Protein AF-A0A958G5B4-F1 (afdb_monomer_lite)

Structure (mmCIF, N/CA/C/O backbone):
data_AF-A0A958G5B4-F1
#
_entry.id   AF-A0A958G5B4-F1
#
loop_
_atom_site.group_PDB
_atom_site.id
_atom_site.type_symbol
_atom_site.label_atom_id
_atom_site.label_alt_id
_atom_site.label_comp_id
_atom_site.label_asym_id
_atom_site.label_entity_id
_atom_site.label_seq_id
_atom_site.pdbx_PDB_ins_code
_atom_site.Cartn_x
_atom_site.Cartn_y
_atom_site.Cartn_z
_atom_site.occupancy
_atom_site.B_iso_or_equiv
_atom_site.auth_seq_id
_atom_site.auth_comp_id
_atom_site.auth_asym_id
_atom_site.auth_atom_id
_atom_site.pdbx_PDB_model_num
ATOM 1 N N . ALA A 1 1 ? 18.059 6.157 -24.404 1.00 63.41 1 ALA A N 1
ATOM 2 C CA . ALA A 1 1 ? 16.582 6.139 -24.500 1.00 63.41 1 ALA A CA 1
ATOM 3 C C . ALA A 1 1 ? 15.946 5.155 -23.509 1.00 63.41 1 ALA A C 1
ATOM 5 O O . ALA A 1 1 ? 15.193 5.599 -22.659 1.00 63.41 1 ALA A O 1
ATOM 6 N N . ILE A 1 2 ? 16.295 3.859 -23.537 1.00 72.81 2 ILE A N 1
ATOM 7 C CA . ILE A 1 2 ? 15.702 2.821 -22.658 1.00 72.81 2 ILE A CA 1
ATOM 8 C C . ILE A 1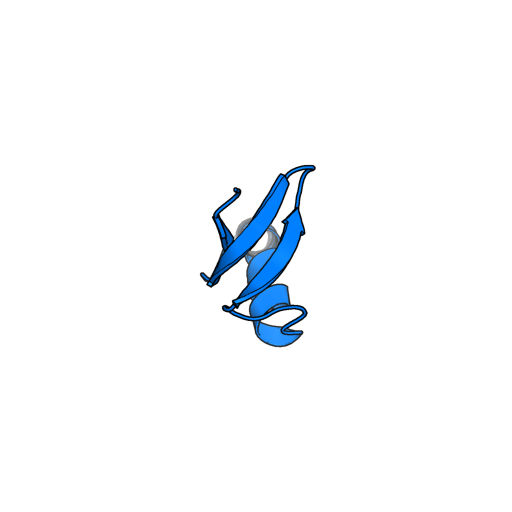 2 ? 15.897 3.113 -21.155 1.00 72.81 2 ILE A C 1
ATOM 10 O O . ILE A 1 2 ? 14.970 2.938 -20.371 1.00 72.81 2 ILE A O 1
ATOM 14 N N . GLY A 1 3 ? 17.065 3.635 -20.757 1.00 78.81 3 GLY A N 1
ATOM 15 C CA . GLY A 1 3 ? 17.338 4.001 -19.359 1.00 78.81 3 GLY A CA 1
ATOM 16 C C . GLY A 1 3 ? 16.401 5.074 -18.788 1.00 78.81 3 GLY A C 1
ATOM 17 O O . GLY A 1 3 ? 16.031 4.987 -17.625 1.00 78.81 3 GLY A O 1
ATOM 18 N N . PHE A 1 4 ? 15.950 6.031 -19.606 1.00 84.00 4 PHE A N 1
ATOM 19 C CA . PHE A 1 4 ? 15.002 7.063 -19.167 1.00 84.00 4 PHE A CA 1
ATOM 20 C C . PHE A 1 4 ? 13.594 6.491 -18.952 1.00 84.00 4 PHE A C 1
ATOM 22 O O . PHE A 1 4 ? 12.955 6.796 -17.953 1.00 84.00 4 PHE A O 1
ATOM 29 N N . ALA A 1 5 ? 13.144 5.584 -19.824 1.00 82.81 5 ALA A N 1
ATOM 30 C CA . ALA A 1 5 ? 11.853 4.914 -19.656 1.00 82.81 5 ALA A CA 1
ATOM 31 C C . ALA A 1 5 ? 11.827 4.008 -18.410 1.00 82.81 5 ALA A C 1
ATOM 33 O O . ALA A 1 5 ? 10.845 3.984 -17.668 1.00 82.81 5 ALA A O 1
ATOM 34 N N . ALA A 1 6 ? 12.925 3.293 -18.141 1.00 84.81 6 ALA A N 1
ATOM 35 C CA . ALA A 1 6 ? 13.054 2.469 -16.942 1.00 84.81 6 ALA A CA 1
ATOM 36 C C . ALA A 1 6 ? 13.070 3.311 -15.652 1.00 84.81 6 ALA A C 1
ATOM 38 O O . ALA A 1 6 ? 12.480 2.901 -14.654 1.00 84.81 6 ALA A O 1
ATOM 39 N N . GLN A 1 7 ? 13.692 4.496 -15.668 1.00 83.94 7 GLN A N 1
ATOM 40 C CA . GLN A 1 7 ? 13.695 5.414 -14.522 1.00 83.94 7 GLN A CA 1
ATOM 41 C C . GLN A 1 7 ? 12.280 5.833 -14.103 1.00 83.94 7 GLN A C 1
ATOM 43 O O . GLN A 1 7 ? 11.990 5.851 -12.906 1.00 83.94 7 GLN A O 1
ATOM 48 N N . ASP A 1 8 ? 11.392 6.120 -15.054 1.00 82.62 8 ASP A N 1
ATOM 49 C CA . ASP A 1 8 ? 10.011 6.508 -14.743 1.00 82.62 8 ASP A CA 1
ATOM 50 C C . ASP A 1 8 ? 9.178 5.339 -14.206 1.00 82.62 8 ASP A C 1
ATOM 52 O O . ASP A 1 8 ? 8.399 5.507 -13.266 1.00 82.62 8 ASP A O 1
ATOM 56 N N . ILE A 1 9 ? 9.374 4.127 -14.730 1.00 83.00 9 ILE A N 1
ATOM 57 C CA . ILE A 1 9 ? 8.713 2.922 -14.203 1.00 83.00 9 ILE A CA 1
ATOM 58 C C . ILE A 1 9 ? 9.162 2.651 -12.764 1.00 83.00 9 ILE A C 1
ATOM 60 O O . ILE A 1 9 ? 8.327 2.428 -11.886 1.00 83.00 9 ILE A O 1
ATOM 64 N N . LEU A 1 10 ? 10.471 2.718 -12.504 1.00 82.62 10 LEU A N 1
ATOM 65 C CA . LEU A 1 10 ? 11.030 2.475 -11.176 1.00 82.62 10 LEU A CA 1
ATOM 66 C C . LEU A 1 10 ? 10.509 3.490 -10.153 1.00 82.62 10 LEU A C 1
ATOM 68 O O . LEU A 1 10 ? 10.063 3.081 -9.081 1.00 82.62 10 LEU A O 1
ATOM 72 N N . LYS A 1 11 ? 10.466 4.788 -10.492 1.00 81.56 11 LYS A N 1
ATOM 73 C CA . LYS A 1 11 ? 9.905 5.845 -9.623 1.00 81.56 11 LYS A CA 1
ATOM 74 C C . LYS A 1 11 ? 8.480 5.543 -9.152 1.00 81.56 11 LYS A C 1
ATOM 76 O O . LYS A 1 11 ? 8.162 5.786 -7.994 1.00 81.56 11 LYS A O 1
ATOM 81 N N . ASN A 1 12 ? 7.644 4.971 -10.018 1.00 79.62 12 ASN A N 1
ATOM 82 C CA . ASN A 1 12 ? 6.255 4.640 -9.691 1.00 79.62 12 ASN A CA 1
ATOM 83 C C . ASN A 1 12 ? 6.099 3.388 -8.803 1.00 79.62 12 ASN A C 1
ATOM 85 O O . ASN A 1 12 ? 5.033 3.180 -8.223 1.00 79.62 12 ASN A O 1
ATOM 89 N N . ILE A 1 13 ? 7.130 2.545 -8.699 1.00 82.00 13 ILE A N 1
ATOM 90 C CA . ILE A 1 13 ? 7.117 1.307 -7.898 1.00 82.00 13 ILE A CA 1
ATOM 91 C C . ILE A 1 13 ? 7.833 1.504 -6.551 1.00 82.00 13 ILE A C 1
ATOM 93 O O . ILE A 1 13 ? 7.520 0.807 -5.586 1.00 82.00 13 ILE A O 1
ATOM 97 N N . PHE A 1 14 ? 8.733 2.490 -6.451 1.00 84.25 14 PHE A N 1
ATOM 98 C CA . PHE A 1 14 ? 9.522 2.768 -5.244 1.00 84.25 14 PHE A CA 1
ATOM 99 C C . PHE A 1 14 ? 8.687 2.900 -3.968 1.00 84.25 14 PHE A C 1
ATOM 101 O O . PHE A 1 14 ? 9.091 2.370 -2.939 1.00 84.25 14 PHE A O 1
ATOM 108 N N . GLY A 1 15 ? 7.519 3.545 -4.032 1.00 78.19 15 GLY A N 1
ATOM 109 C CA . GLY A 1 15 ? 6.660 3.716 -2.858 1.00 78.19 15 GLY A CA 1
ATOM 110 C C . GLY A 1 15 ? 6.223 2.383 -2.249 1.00 78.19 15 GLY A C 1
ATOM 111 O O . GLY A 1 15 ? 6.374 2.171 -1.052 1.00 78.19 15 GLY A O 1
ATOM 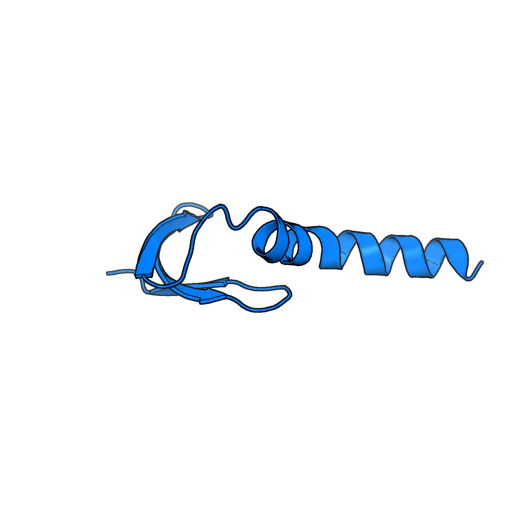112 N N . GLY A 1 16 ? 5.748 1.446 -3.070 1.00 74.38 16 GLY A N 1
ATOM 113 C CA . GLY A 1 16 ? 5.331 0.138 -2.567 1.00 74.38 16 GLY A CA 1
ATOM 114 C C . GLY A 1 16 ? 6.500 -0.800 -2.255 1.00 74.38 16 GLY A C 1
ATOM 115 O O . GLY A 1 16 ? 6.400 -1.603 -1.332 1.00 74.38 16 GLY A O 1
ATOM 116 N N . LEU A 1 17 ? 7.644 -0.643 -2.930 1.00 82.56 17 LEU A N 1
ATOM 117 C CA . LEU A 1 17 ? 8.875 -1.341 -2.551 1.00 82.56 17 LEU A CA 1
ATOM 118 C C . LEU A 1 17 ? 9.393 -0.887 -1.174 1.00 82.56 17 LEU A C 1
ATOM 120 O O . LEU A 1 17 ? 9.768 -1.736 -0.372 1.00 82.56 17 LEU A O 1
ATOM 124 N N . MET A 1 18 ? 9.374 0.415 -0.869 1.00 81.94 18 MET A N 1
ATOM 125 C CA . MET A 1 18 ? 9.755 0.929 0.454 1.00 81.94 18 MET A CA 1
ATOM 126 C C . MET A 1 18 ? 8.841 0.404 1.559 1.00 81.94 18 MET A C 1
ATOM 128 O O . MET A 1 18 ? 9.334 -0.014 2.599 1.00 81.94 18 MET A O 1
ATOM 132 N N . LEU A 1 19 ? 7.530 0.323 1.317 1.00 81.19 19 LEU A N 1
ATOM 133 C CA . LEU A 1 19 ? 6.602 -0.283 2.278 1.00 81.19 19 LEU A CA 1
ATOM 134 C C . LEU A 1 19 ? 6.938 -1.751 2.581 1.00 81.19 19 LEU A C 1
ATOM 136 O O . LEU A 1 19 ? 6.758 -2.205 3.708 1.00 81.19 19 LEU A O 1
ATOM 140 N N . LEU A 1 20 ? 7.438 -2.496 1.593 1.00 76.69 20 LEU A N 1
ATOM 141 C CA . LEU A 1 20 ? 7.848 -3.890 1.771 1.00 76.69 20 LEU A CA 1
ATOM 142 C C . LEU A 1 20 ? 9.210 -4.033 2.465 1.00 76.69 20 LEU A C 1
ATOM 144 O O . LEU A 1 20 ? 9.393 -4.980 3.233 1.00 76.69 20 LEU A O 1
ATOM 148 N N . LEU A 1 21 ? 10.151 -3.129 2.180 1.00 80.12 21 LEU A N 1
ATOM 149 C CA . LEU A 1 21 ? 11.510 -3.146 2.729 1.00 80.12 21 LEU A CA 1
ATOM 150 C C . LEU A 1 21 ? 11.560 -2.607 4.161 1.00 80.12 21 LEU A C 1
ATOM 152 O O . LEU A 1 21 ? 12.036 -3.308 5.050 1.00 80.12 21 LEU A O 1
ATOM 156 N N . ASP A 1 22 ? 11.033 -1.404 4.385 1.00 79.50 22 ASP A N 1
ATOM 157 C CA . ASP A 1 22 ? 11.074 -0.737 5.691 1.00 79.50 22 ASP A CA 1
ATOM 158 C C . ASP A 1 22 ? 9.993 -1.272 6.642 1.00 79.50 22 ASP A C 1
ATOM 160 O O . ASP A 1 22 ? 10.073 -1.044 7.847 1.00 79.50 22 ASP A O 1
ATOM 164 N N . ARG A 1 23 ? 8.983 -1.983 6.108 1.00 74.56 23 ARG A N 1
ATOM 165 C CA . ARG A 1 23 ? 7.794 -2.481 6.829 1.00 74.56 23 ARG A CA 1
ATOM 166 C C . ARG A 1 23 ? 7.295 -1.507 7.911 1.00 74.56 23 ARG A C 1
ATOM 168 O O . ARG A 1 23 ? 7.154 -1.911 9.066 1.00 74.56 23 ARG A O 1
ATOM 175 N N . PRO A 1 24 ? 7.010 -0.238 7.568 1.00 78.75 24 PRO A N 1
ATOM 176 C CA . PRO A 1 24 ? 6.614 0.767 8.555 1.00 78.75 24 PRO A CA 1
ATOM 177 C C . PRO A 1 24 ? 5.282 0.435 9.247 1.00 78.75 24 PRO A C 1
ATOM 179 O O . PRO A 1 24 ? 4.996 0.976 10.309 1.00 78.75 24 PRO A O 1
ATOM 182 N N . PHE A 1 25 ? 4.476 -0.441 8.641 1.00 83.94 25 PHE A N 1
ATOM 183 C CA . PHE A 1 25 ? 3.250 -1.003 9.194 1.00 83.94 25 PHE A CA 1
ATOM 184 C C . PHE A 1 25 ? 2.969 -2.370 8.554 1.00 83.94 25 PHE A C 1
ATOM 186 O O . PHE A 1 25 ? 3.482 -2.696 7.475 1.00 83.94 25 PHE A O 1
ATOM 193 N N . GLN A 1 26 ? 2.158 -3.181 9.222 1.00 87.12 26 GLN A N 1
ATOM 194 C CA . GLN A 1 26 ? 1.783 -4.536 8.831 1.00 87.12 26 GLN A CA 1
ATOM 195 C C . GLN A 1 26 ? 0.259 -4.681 8.733 1.00 87.12 26 GLN A C 1
ATOM 197 O O . GLN A 1 26 ? -0.507 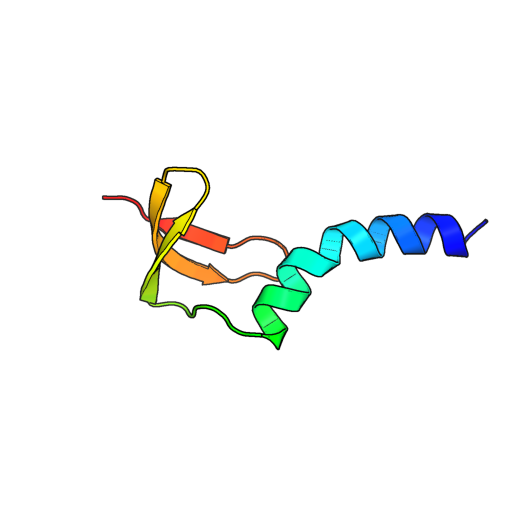-3.782 9.074 1.00 87.12 26 GLN A O 1
ATOM 202 N N . VAL A 1 27 ? -0.196 -5.824 8.215 1.00 90.88 27 VAL A N 1
ATOM 203 C CA . VAL A 1 27 ? -1.627 -6.163 8.215 1.00 90.88 27 VAL A CA 1
ATOM 204 C C . VAL A 1 27 ? -2.112 -6.258 9.665 1.00 90.88 27 VAL A C 1
ATOM 206 O O . VAL A 1 27 ? -1.477 -6.931 10.473 1.00 90.88 27 VAL A O 1
ATOM 209 N N . GLY A 1 28 ? -3.226 -5.592 9.974 1.00 90.56 28 GLY A N 1
ATOM 210 C CA . GLY A 1 28 ? -3.780 -5.446 11.324 1.00 90.56 28 GLY A CA 1
ATOM 211 C C . GLY A 1 28 ? -3.439 -4.118 12.010 1.00 90.56 28 GLY A C 1
ATOM 212 O O . GLY A 1 28 ? -4.064 -3.773 13.012 1.00 90.56 28 GLY A O 1
ATOM 213 N N . ASP A 1 29 ? -2.501 -3.333 11.469 1.00 92.50 29 ASP A N 1
ATOM 214 C CA . ASP A 1 29 ? -2.198 -2.013 12.022 1.00 92.50 29 ASP A CA 1
ATOM 215 C C . ASP A 1 29 ? -3.300 -1.007 11.677 1.00 92.50 29 ASP A C 1
ATOM 217 O O . ASP A 1 29 ? -3.829 -0.984 10.562 1.00 92.50 29 ASP A O 1
ATOM 221 N N . LYS A 1 30 ? -3.620 -0.124 12.628 1.00 92.25 30 LYS A N 1
ATOM 222 C CA . LYS A 1 30 ? -4.485 1.033 12.378 1.00 92.25 30 LYS A CA 1
ATOM 223 C C . LYS A 1 30 ? -3.639 2.226 11.972 1.00 92.25 30 LYS A C 1
ATOM 225 O O . LYS A 1 30 ? -2.812 2.691 12.754 1.00 92.25 30 LYS A O 1
ATOM 230 N N . ILE A 1 31 ? -3.876 2.732 10.770 1.00 92.00 31 ILE A N 1
ATOM 231 C CA . ILE A 1 31 ? -3.112 3.832 10.186 1.00 92.00 31 ILE A CA 1
ATOM 232 C C . ILE A 1 31 ? -4.043 4.949 9.718 1.00 92.00 31 ILE A C 1
ATOM 234 O O . ILE A 1 31 ? -5.214 4.722 9.411 1.00 92.00 31 ILE A O 1
ATOM 238 N N . GLU A 1 32 ? -3.497 6.157 9.628 1.00 90.69 32 GLU A N 1
ATOM 239 C CA . GLU A 1 32 ? -4.134 7.280 8.949 1.00 90.69 32 GLU A CA 1
ATOM 240 C C . GLU A 1 32 ? -3.400 7.548 7.633 1.00 90.69 32 GLU A C 1
ATOM 242 O O . GLU A 1 32 ? -2.186 7.752 7.618 1.00 90.69 32 GLU A O 1
ATOM 247 N N . ALA A 1 33 ? -4.126 7.527 6.517 1.00 87.75 33 ALA A N 1
ATOM 248 C CA . ALA A 1 33 ? -3.571 7.771 5.192 1.00 87.75 33 ALA A CA 1
ATOM 249 C C . ALA A 1 33 ? -4.499 8.687 4.390 1.00 87.75 33 ALA A C 1
ATOM 251 O O . ALA A 1 33 ? -5.673 8.381 4.190 1.00 87.75 33 ALA A O 1
ATOM 252 N N . GLY A 1 34 ? -3.976 9.826 3.926 1.00 85.12 34 GLY A N 1
ATOM 253 C CA . GLY A 1 34 ? -4.742 10.773 3.107 1.00 85.12 34 GLY A CA 1
ATOM 254 C C . GLY A 1 34 ? -5.992 11.337 3.796 1.00 85.12 34 GLY A C 1
ATOM 255 O O . GLY A 1 34 ? -6.969 11.620 3.114 1.00 85.12 34 GLY A O 1
ATOM 256 N N . GLY A 1 35 ? -5.980 11.461 5.129 1.00 91.81 35 GLY A N 1
ATOM 257 C CA . GLY A 1 35 ? -7.127 11.917 5.926 1.00 91.81 35 GLY A CA 1
ATOM 258 C C . GLY A 1 35 ? -8.169 10.834 6.231 1.00 91.81 35 GLY A C 1
ATOM 259 O O . GLY A 1 35 ? -9.221 11.138 6.787 1.00 91.81 35 GLY A O 1
ATOM 260 N N . HIS A 1 36 ? -7.897 9.574 5.879 1.00 91.06 36 HIS A N 1
ATOM 261 C CA . HIS A 1 36 ? -8.737 8.430 6.223 1.00 91.06 36 HIS A CA 1
ATOM 262 C C . HIS A 1 36 ? -8.049 7.555 7.272 1.00 91.06 36 HIS A C 1
ATOM 264 O O . HIS A 1 36 ? -6.917 7.117 7.067 1.00 91.06 36 HIS A O 1
ATOM 270 N N . TYR A 1 37 ? -8.747 7.270 8.374 1.00 93.75 37 TYR A N 1
ATOM 271 C CA . TYR A 1 37 ? -8.279 6.377 9.434 1.00 93.75 37 TYR A CA 1
ATOM 272 C C . TYR A 1 37 ? -8.926 4.997 9.310 1.00 93.75 37 TYR A C 1
ATOM 274 O O . TYR A 1 37 ? -10.153 4.889 9.249 1.00 93.75 37 TYR A O 1
ATOM 282 N N . GLY A 1 38 ? -8.116 3.941 9.284 1.00 94.75 38 GLY A N 1
ATOM 283 C CA . GLY A 1 38 ? -8.613 2.578 9.122 1.00 94.75 38 GLY A CA 1
ATOM 284 C C . GLY A 1 38 ? -7.580 1.502 9.433 1.00 94.75 38 GLY A C 1
ATOM 285 O O . GLY A 1 38 ? -6.411 1.786 9.687 1.00 94.75 38 GLY A O 1
ATOM 286 N N . GLU A 1 39 ? -8.026 0.250 9.411 1.00 95.12 39 GLU A N 1
ATOM 287 C CA . GLU A 1 39 ? -7.178 -0.923 9.635 1.00 95.12 39 GLU A CA 1
ATOM 288 C C . GLU A 1 39 ? -6.634 -1.467 8.311 1.00 95.12 39 GLU A C 1
ATOM 290 O O . GLU A 1 39 ? -7.378 -1.618 7.335 1.00 95.12 39 GLU A O 1
ATOM 295 N N . VAL A 1 40 ? -5.335 -1.761 8.267 1.00 94.25 40 VAL A N 1
ATOM 296 C CA . VAL A 1 40 ? -4.676 -2.353 7.100 1.00 94.25 40 VAL A CA 1
ATOM 297 C C . VAL A 1 40 ? -5.110 -3.804 6.953 1.00 94.25 40 VAL A C 1
ATOM 299 O O . VAL A 1 40 ? -4.737 -4.658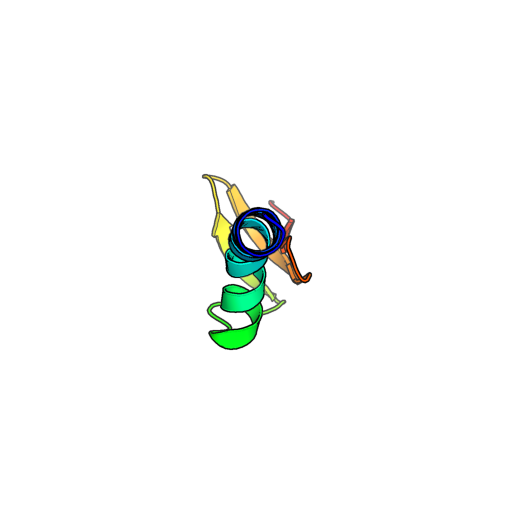 7.751 1.00 94.25 40 VAL A O 1
ATOM 302 N N . VAL A 1 41 ? -5.827 -4.109 5.875 1.00 94.56 41 VAL A N 1
ATOM 303 C CA . VAL A 1 41 ? -6.279 -5.481 5.584 1.00 94.56 41 VAL A CA 1
ATOM 304 C C . VAL A 1 41 ? -5.411 -6.184 4.545 1.00 94.56 41 VAL A C 1
ATOM 306 O O . VAL A 1 41 ? -5.384 -7.411 4.483 1.00 94.56 41 VAL A O 1
ATOM 309 N N . GLN A 1 42 ? -4.700 -5.427 3.704 1.00 91.00 42 GLN A N 1
ATOM 310 C CA . GLN A 1 42 ? -3.858 -5.996 2.653 1.00 91.00 42 GLN A CA 1
ATOM 311 C C . GLN A 1 42 ? -2.771 -5.015 2.201 1.00 91.00 42 GLN A C 1
ATOM 313 O O . GLN A 1 42 ? -3.055 -3.853 1.908 1.00 91.00 42 GLN A O 1
ATOM 318 N N . ILE A 1 43 ? -1.545 -5.519 2.051 1.00 88.56 43 ILE A N 1
ATOM 319 C CA . ILE A 1 43 ? -0.405 -4.793 1.476 1.00 88.56 43 ILE A CA 1
ATOM 320 C C . ILE A 1 43 ? -0.015 -5.482 0.164 1.00 88.56 43 ILE A C 1
ATOM 322 O O . ILE A 1 43 ? 0.326 -6.663 0.152 1.00 88.56 43 ILE A O 1
ATOM 326 N N . GLY A 1 44 ? -0.102 -4.759 -0.951 1.00 84.62 44 GLY A N 1
ATOM 327 C CA . GLY A 1 44 ? 0.371 -5.200 -2.265 1.00 84.62 44 GLY A CA 1
ATOM 328 C C . GLY A 1 44 ? 1.607 -4.419 -2.715 1.00 84.62 44 GLY A C 1
ATOM 329 O O . GLY A 1 44 ? 1.990 -3.433 -2.097 1.00 84.62 44 GLY A O 1
ATOM 330 N N . LEU A 1 45 ? 2.201 -4.810 -3.848 1.00 81.69 45 LEU A N 1
ATOM 331 C CA . LEU A 1 45 ? 3.450 -4.216 -4.358 1.00 81.69 45 LEU A CA 1
ATOM 332 C C . LEU A 1 45 ? 3.368 -2.708 -4.651 1.00 81.69 45 LEU A C 1
ATOM 334 O O . LEU A 1 45 ? 4.393 -2.043 -4.696 1.00 81.69 45 LEU A O 1
ATOM 338 N N . ARG A 1 46 ? 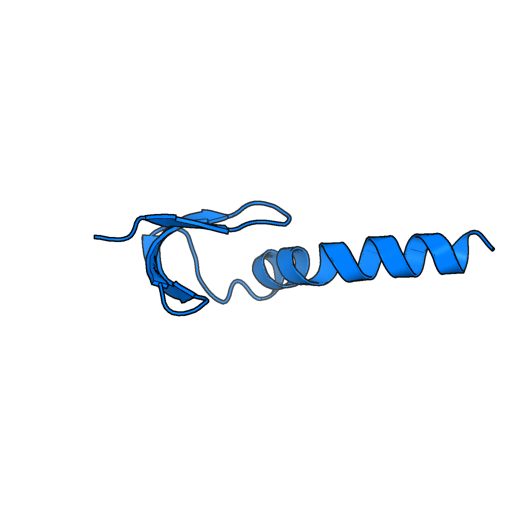2.170 -2.167 -4.893 1.00 81.44 46 ARG A N 1
ATOM 339 C CA . ARG A 1 46 ? 1.964 -0.743 -5.220 1.00 81.44 46 ARG A CA 1
ATOM 340 C C . ARG A 1 46 ? 0.843 -0.082 -4.418 1.00 81.44 46 ARG A C 1
ATOM 342 O O . ARG A 1 46 ? 0.694 1.131 -4.464 1.00 81.44 46 ARG A O 1
ATOM 349 N N . THR A 1 47 ? 0.013 -0.861 -3.734 1.00 85.38 47 THR A N 1
ATOM 350 C CA . THR A 1 47 ? -1.224 -0.371 -3.113 1.00 85.38 47 THR A CA 1
ATOM 351 C C . THR A 1 47 ? -1.421 -1.008 -1.750 1.00 85.38 47 THR A C 1
ATOM 353 O O . THR A 1 47 ? -1.182 -2.206 -1.598 1.00 85.38 47 THR A O 1
ATOM 356 N N . VAL A 1 48 ? -1.944 -0.236 -0.803 1.00 88.94 48 VAL A N 1
ATOM 357 C CA . VAL A 1 48 ? -2.379 -0.710 0.515 1.00 88.94 48 VAL A CA 1
ATOM 358 C C . VAL A 1 48 ? -3.887 -0.533 0.607 1.00 88.94 48 VAL A C 1
ATOM 360 O O . VAL A 1 48 ? -4.415 0.501 0.198 1.00 88.94 48 VAL A O 1
ATOM 363 N N . ARG A 1 49 ? -4.586 -1.549 1.110 1.00 92.12 49 ARG A N 1
ATOM 364 C CA . ARG A 1 49 ? -6.026 -1.489 1.362 1.00 92.12 49 ARG A CA 1
ATOM 365 C C . ARG A 1 49 ? -6.259 -1.290 2.852 1.00 92.12 49 ARG A C 1
ATOM 367 O O . ARG A 1 49 ? -5.788 -2.097 3.654 1.00 92.12 49 ARG A O 1
ATOM 374 N N . ILE A 1 50 ? -7.025 -0.256 3.180 1.00 94.81 50 ILE A N 1
ATOM 375 C CA . ILE A 1 50 ? -7.511 0.016 4.532 1.00 94.81 50 ILE A CA 1
ATOM 376 C C . ILE A 1 50 ? -9.033 -0.116 4.587 1.00 94.81 50 ILE A C 1
ATOM 378 O O . ILE A 1 50 ? -9.712 0.153 3.592 1.00 94.81 50 ILE A O 1
ATOM 382 N N . VAL A 1 51 ? -9.557 -0.538 5.735 1.00 94.88 51 VAL A N 1
ATOM 383 C CA . VAL A 1 51 ? -10.992 -0.528 6.046 1.00 94.88 51 VAL A CA 1
ATOM 384 C C . VAL A 1 51 ? -11.236 0.538 7.107 1.00 94.88 51 VAL A C 1
ATOM 386 O O . VAL A 1 51 ? -10.68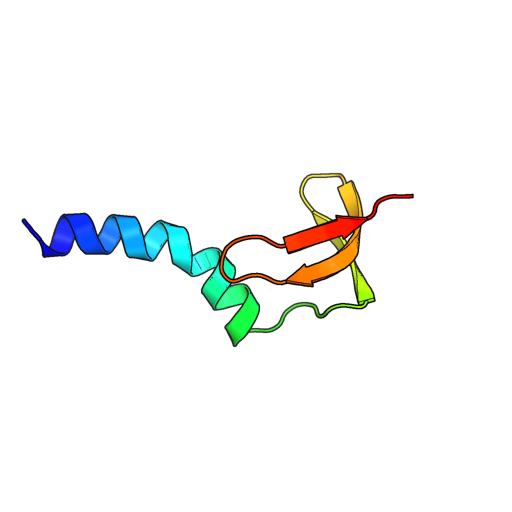0 0.469 8.201 1.00 94.88 51 VAL A O 1
ATOM 389 N N . THR A 1 52 ? -12.028 1.547 6.754 1.00 91.00 52 THR A N 1
ATOM 390 C CA . THR A 1 52 ? -12.459 2.618 7.659 1.00 91.00 52 THR A CA 1
ATOM 391 C C . THR A 1 52 ? -13.705 2.177 8.445 1.00 91.00 52 THR A C 1
ATOM 393 O O . THR A 1 52 ? -14.465 1.363 7.912 1.00 91.00 52 THR A O 1
ATOM 396 N N . PRO A 1 53 ? -13.928 2.685 9.673 1.00 81.38 53 PRO A N 1
ATOM 397 C CA . PRO A 1 53 ? -15.181 2.495 10.413 1.00 81.38 53 PRO A CA 1
ATOM 398 C C . PRO A 1 53 ? -16.419 3.010 9.669 1.00 81.38 53 PRO A C 1
ATOM 400 O O . PRO A 1 53 ? -16.269 3.951 8.852 1.00 81.38 53 PRO A O 1
#

Radius of gyration: 13.77 Å; chains: 1; bounding box: 32×18×37 Å

pLDDT: mean 85.25, std 6.68, range [63.41, 95.12]

Sequence (53 aa):
AIGFAAQDILKNIFGGLMLLLDRPFQVGDKIEAGGHYGEVVQIGLRTVRIVTP

Secondary structure (DSSP, 8-state):
-HHHHHHHHHHHHHHHHHHHHH--S-TT-EEEETTEEEEEEEE-SS-EEEE--

Foldseek 3Di:
DVVVVVVVVCVQQVVLVCCVVVVPDDQQDWDADPNATFGFHDRDSRDTDGDGD